Protein AF-A0A7K2P4Y0-F1 (afdb_monomer_lite)

Radius of gyration: 19.3 Å; chains: 1; bounding box: 64×28×34 Å

Secondary structure (DSSP, 8-state):
----HHHHTTTSTTS-EESHHHHH-TTT-SSEES-SS--HHHHHHHHHHHHHTTPPPPP-----TTTTT-PPP-S--PPPP-

Sequence (82 aa):
AVDRPADIAGQVAGLPAVGAGALLYPDTFPRAHEPEHVSAAALARLAAEKLAAGEELPAPRPLYLRRPDAQVPKNYKVVTPK

pLDDT: mean 88.85, std 10.26, range [59.22, 98.5]

Foldseek 3Di:
DDDDLVVCLVVCPPPEAEAPVLVVCCVSNVHYDDDNDDDPVVVVVVVVVCVVVVHDDDDPDDDPVPVVVDDDPPDDDDDDDD

Structure (mmCIF, N/CA/C/O backbone):
data_AF-A0A7K2P4Y0-F1
#
_entry.id   AF-A0A7K2P4Y0-F1
#
loop_
_atom_site.group_PDB
_atom_site.id
_atom_site.type_symbol
_atom_site.label_atom_id
_atom_site.label_alt_id
_atom_site.label_comp_id
_atom_site.label_asym_id
_atom_site.label_entity_id
_atom_site.label_seq_id
_atom_site.pdbx_PDB_ins_code
_atom_site.Cartn_x
_atom_site.Cartn_y
_atom_site.Cartn_z
_atom_site.occupancy
_atom_site.B_iso_or_equiv
_atom_site.auth_seq_id
_atom_site.auth_comp_id
_atom_site.auth_asym_id
_atom_site.auth_atom_id
_atom_site.pdbx_PDB_model_num
ATOM 1 N N . ALA A 1 1 ? 4.069 -15.149 -1.173 1.00 70.94 1 ALA A N 1
ATOM 2 C CA . ALA A 1 1 ? 5.348 -14.671 -1.724 1.00 70.94 1 ALA A CA 1
ATOM 3 C C . ALA A 1 1 ? 5.094 -13.312 -2.360 1.00 70.94 1 ALA A C 1
ATOM 5 O O . ALA A 1 1 ? 3.943 -13.035 -2.681 1.00 70.94 1 ALA A O 1
ATOM 6 N N . VAL A 1 2 ? 6.111 -12.457 -2.478 1.00 84.25 2 VAL A N 1
ATOM 7 C CA . VAL A 1 2 ? 6.030 -11.248 -3.312 1.00 84.25 2 VAL A CA 1
ATOM 8 C C . VAL A 1 2 ? 6.788 -11.558 -4.590 1.00 84.25 2 VAL A C 1
ATOM 10 O O . VAL A 1 2 ? 8.000 -11.767 -4.526 1.00 84.25 2 VAL A O 1
ATOM 13 N N . ASP A 1 3 ? 6.075 -11.610 -5.707 1.00 88.75 3 ASP A N 1
ATOM 14 C CA . ASP A 1 3 ? 6.648 -11.957 -7.006 1.00 88.75 3 ASP A CA 1
ATOM 15 C C . ASP A 1 3 ? 7.374 -10.764 -7.637 1.00 88.75 3 ASP A C 1
ATOM 17 O O . ASP A 1 3 ? 7.192 -9.607 -7.231 1.00 88.75 3 ASP A O 1
ATOM 21 N N . ARG A 1 4 ? 8.242 -11.036 -8.617 1.00 91.00 4 ARG A N 1
ATOM 22 C CA . ARG A 1 4 ? 8.896 -9.965 -9.376 1.00 91.00 4 ARG A CA 1
ATOM 23 C C . ARG A 1 4 ? 7.915 -9.409 -10.414 1.00 91.00 4 ARG A C 1
ATOM 25 O O . ARG A 1 4 ? 7.100 -10.166 -10.933 1.00 91.00 4 ARG A O 1
ATOM 32 N N . PRO A 1 5 ? 8.028 -8.125 -10.794 1.00 93.19 5 PRO A N 1
ATOM 33 C CA . PRO A 1 5 ? 7.154 -7.514 -11.801 1.00 93.19 5 PRO A CA 1
ATOM 34 C C . PRO A 1 5 ? 7.077 -8.315 -13.109 1.00 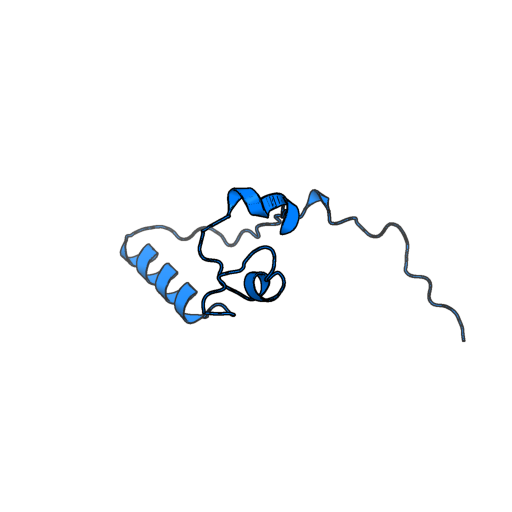93.19 5 PRO A C 1
ATOM 36 O O . PRO A 1 5 ? 5.988 -8.593 -13.601 1.00 93.19 5 PRO A O 1
ATOM 39 N N . ALA A 1 6 ? 8.226 -8.769 -13.620 1.00 93.50 6 ALA A N 1
ATOM 40 C CA . ALA A 1 6 ? 8.294 -9.561 -14.847 1.00 93.50 6 ALA A CA 1
ATOM 41 C C . ALA A 1 6 ? 7.526 -10.894 -14.754 1.00 93.50 6 ALA A C 1
ATOM 43 O O . ALA A 1 6 ? 6.976 -11.347 -15.754 1.00 93.50 6 ALA A O 1
ATOM 44 N N . ASP A 1 7 ? 7.439 -11.487 -13.560 1.00 94.69 7 ASP A N 1
ATOM 45 C CA . ASP A 1 7 ? 6.788 -12.783 -13.345 1.00 94.69 7 ASP A CA 1
ATOM 46 C C . ASP A 1 7 ? 5.249 -12.662 -13.356 1.00 94.69 7 ASP A C 1
ATOM 48 O O . ASP A 1 7 ? 4.553 -13.641 -13.625 1.00 94.69 7 ASP A O 1
ATOM 52 N N . ILE A 1 8 ? 4.705 -11.460 -13.112 1.00 93.50 8 ILE A N 1
ATOM 53 C CA . ILE A 1 8 ? 3.253 -11.201 -13.057 1.00 93.50 8 ILE A CA 1
ATOM 54 C C . ILE A 1 8 ? 2.717 -10.410 -14.254 1.00 93.50 8 ILE A C 1
ATOM 56 O O . ILE A 1 8 ? 1.505 -10.230 -14.363 1.00 93.50 8 ILE A O 1
ATOM 60 N N . ALA A 1 9 ? 3.583 -9.950 -15.163 1.00 93.88 9 ALA A N 1
ATOM 61 C CA . ALA A 1 9 ? 3.236 -9.026 -16.247 1.00 93.88 9 ALA A CA 1
ATOM 62 C C . ALA A 1 9 ? 2.014 -9.476 -17.068 1.00 93.88 9 ALA A C 1
ATOM 64 O O . ALA A 1 9 ? 1.110 -8.686 -17.327 1.00 93.88 9 ALA A O 1
ATOM 65 N N . GLY A 1 10 ? 1.943 -10.764 -17.422 1.00 94.88 10 GLY A N 1
ATOM 66 C CA . GLY A 1 10 ? 0.812 -11.320 -18.172 1.00 94.88 10 GLY A CA 1
ATOM 67 C C . GLY A 1 10 ? -0.493 -11.393 -17.371 1.00 94.88 10 GLY A C 1
ATOM 68 O O . GLY A 1 10 ? -1.567 -11.256 -17.946 1.00 94.88 10 GLY A O 1
ATOM 69 N N . GLN A 1 11 ? -0.415 -11.575 -16.050 1.00 94.31 11 GLN A N 1
ATOM 70 C CA . GLN A 1 11 ? -1.587 -11.700 -15.174 1.00 94.31 11 GLN A CA 1
ATOM 71 C C . GLN A 1 11 ? -2.282 -10.356 -14.951 1.00 94.31 11 GLN A C 1
ATOM 73 O O . GLN A 1 11 ? -3.499 -10.298 -14.798 1.00 94.31 11 GLN A O 1
ATOM 78 N N . VAL A 1 12 ? -1.497 -9.280 -14.920 1.00 92.94 12 VAL A N 1
ATOM 79 C CA . VAL A 1 12 ? -1.973 -7.919 -14.638 1.00 92.94 12 VAL A CA 1
ATOM 80 C C . VAL A 1 12 ? -2.031 -7.041 -15.888 1.00 92.94 12 VAL A C 1
ATOM 82 O O . VAL A 1 12 ? -2.319 -5.847 -15.798 1.00 92.94 12 VAL A O 1
ATOM 85 N N . ALA A 1 13 ? -1.776 -7.621 -17.063 1.00 92.56 13 ALA A N 1
ATOM 86 C CA . ALA A 1 13 ? -1.815 -6.915 -18.332 1.00 92.56 13 ALA A CA 1
ATOM 87 C C . ALA A 1 13 ? -3.173 -6.223 -18.521 1.00 92.56 13 ALA A C 1
ATOM 89 O O . ALA A 1 13 ? -4.232 -6.839 -18.437 1.00 92.56 13 ALA A O 1
ATOM 90 N N . GLY A 1 14 ? -3.149 -4.916 -18.783 1.00 90.12 14 GLY A N 1
ATOM 91 C CA . GLY A 1 14 ? -4.377 -4.150 -18.989 1.00 90.12 14 GLY A CA 1
ATOM 92 C C . GLY A 1 14 ? -5.098 -3.701 -17.707 1.00 90.12 14 GLY A C 1
ATOM 93 O O . GLY A 1 14 ? -6.116 -3.013 -17.815 1.00 90.12 14 GLY A O 1
ATOM 94 N N . LEU A 1 15 ? -4.576 -3.993 -16.516 1.00 93.06 15 LEU A N 1
ATOM 95 C CA . LEU A 1 15 ? -5.096 -3.440 -15.263 1.00 93.06 15 LEU A CA 1
ATOM 96 C C . LEU A 1 15 ? -4.416 -2.103 -14.914 1.00 93.06 15 LEU A C 1
ATOM 98 O O . LEU A 1 15 ? -3.275 -1.873 -15.323 1.00 93.06 15 LEU A O 1
ATOM 102 N N . PRO A 1 16 ? -5.101 -1.198 -14.190 1.00 92.62 16 PRO A N 1
ATOM 103 C CA . PRO A 1 16 ? -4.465 0.004 -13.664 1.00 92.62 16 PRO A CA 1
ATOM 104 C C . PRO A 1 16 ? -3.424 -0.366 -12.601 1.00 92.62 16 PRO A C 1
ATOM 106 O O . PRO A 1 16 ? -3.675 -1.219 -11.748 1.00 92.62 16 PRO A O 1
ATOM 109 N N . ALA A 1 17 ? -2.277 0.309 -12.623 1.00 95.00 17 ALA A N 1
ATOM 110 C CA . ALA A 1 17 ? -1.242 0.177 -11.603 1.00 95.00 17 ALA A CA 1
ATOM 111 C C . ALA A 1 17 ? -1.059 1.514 -10.876 1.00 95.00 17 ALA A C 1
ATOM 113 O O . ALA A 1 17 ? -0.965 2.550 -11.521 1.00 95.00 17 ALA A O 1
ATOM 114 N N . VAL A 1 18 ? -1.014 1.504 -9.544 1.00 96.25 18 VAL A N 1
ATOM 115 C CA . VAL A 1 18 ? -0.907 2.710 -8.701 1.00 96.25 18 VAL A CA 1
ATOM 116 C C . VAL A 1 18 ? 0.293 2.568 -7.768 1.00 96.25 18 VAL A C 1
ATOM 118 O O . VAL A 1 18 ? 0.577 1.472 -7.278 1.00 96.25 18 VAL A O 1
ATOM 121 N N . GLY A 1 19 ? 0.970 3.679 -7.488 1.00 95.44 19 GLY A N 1
ATOM 122 C CA . GLY A 1 19 ? 2.055 3.751 -6.514 1.00 95.44 19 GLY A CA 1
ATOM 123 C C . GLY A 1 19 ? 3.461 3.607 -7.103 1.00 95.44 19 GLY A C 1
ATOM 124 O O . GLY A 1 19 ? 3.641 3.278 -8.275 1.00 95.44 19 GLY A O 1
ATOM 125 N N . ALA A 1 20 ? 4.475 3.814 -6.260 1.00 95.38 20 ALA A N 1
ATOM 126 C CA . ALA A 1 20 ? 5.888 3.846 -6.665 1.00 95.38 20 ALA A CA 1
ATOM 127 C C . ALA A 1 20 ? 6.355 2.620 -7.479 1.00 95.38 20 ALA A C 1
ATOM 129 O O . ALA A 1 20 ? 7.172 2.750 -8.384 1.00 95.38 20 ALA A O 1
ATOM 130 N N . GLY A 1 21 ? 5.817 1.424 -7.209 1.00 93.56 21 GLY A N 1
ATOM 131 C CA . GLY A 1 21 ? 6.143 0.221 -7.984 1.00 93.56 21 GLY A CA 1
ATOM 132 C C . GLY A 1 21 ? 5.751 0.322 -9.464 1.00 93.56 21 GLY A C 1
ATOM 133 O O . GLY A 1 21 ? 6.497 -0.145 -10.319 1.00 93.56 21 GLY A O 1
ATOM 134 N N . ALA A 1 22 ? 4.629 0.974 -9.779 1.00 95.00 22 ALA A N 1
ATOM 135 C CA . ALA A 1 22 ? 4.208 1.195 -11.161 1.00 95.00 22 ALA A CA 1
ATOM 136 C C . ALA A 1 22 ? 5.189 2.119 -11.903 1.00 95.00 22 ALA A C 1
ATOM 138 O O . ALA A 1 22 ? 5.533 1.857 -13.051 1.00 95.00 22 ALA A O 1
ATOM 139 N N . LEU A 1 23 ? 5.692 3.152 -11.217 1.00 95.06 23 LEU A N 1
ATOM 140 C CA . LEU A 1 23 ? 6.671 4.096 -11.765 1.00 95.06 23 LEU A CA 1
ATOM 141 C C . LEU A 1 23 ? 8.064 3.471 -11.937 1.00 95.06 23 LEU A C 1
ATOM 143 O O . LEU A 1 23 ? 8.781 3.816 -12.872 1.00 95.06 23 LEU A O 1
ATOM 147 N N . LEU A 1 24 ? 8.449 2.543 -11.055 1.00 96.19 24 LEU A N 1
ATOM 148 C CA . LEU A 1 24 ? 9.748 1.860 -11.103 1.00 96.19 24 LEU A CA 1
ATOM 149 C C . LEU A 1 24 ? 9.856 0.818 -12.225 1.00 96.19 24 LEU A C 1
ATOM 151 O O . LEU A 1 24 ? 10.966 0.523 -12.665 1.00 96.19 24 LEU A O 1
ATOM 155 N N . TYR A 1 25 ? 8.735 0.247 -12.673 1.00 95.25 25 TYR A N 1
ATOM 156 C CA . TYR A 1 25 ? 8.712 -0.819 -13.682 1.00 95.25 25 TYR A CA 1
ATOM 157 C C . TYR A 1 25 ? 7.776 -0.476 -14.855 1.00 95.25 25 TYR A C 1
ATOM 159 O O . TYR A 1 25 ? 6.805 -1.202 -15.091 1.00 95.25 25 TYR A O 1
ATOM 167 N N . PRO A 1 26 ? 8.056 0.601 -15.613 1.00 92.81 26 PRO A N 1
ATOM 168 C CA . PRO A 1 26 ? 7.162 1.101 -16.661 1.00 92.81 26 PRO A CA 1
ATOM 169 C C . PRO A 1 26 ? 6.949 0.102 -17.807 1.00 92.81 26 PRO A C 1
ATOM 171 O O . PRO A 1 26 ? 5.867 0.060 -18.383 1.00 92.81 26 PRO A O 1
ATOM 174 N N . ASP A 1 27 ? 7.928 -0.763 -18.088 1.00 91.75 27 ASP A N 1
ATOM 175 C CA . ASP A 1 27 ? 7.794 -1.814 -19.107 1.00 91.75 27 ASP A CA 1
ATOM 176 C C . ASP A 1 27 ? 6.763 -2.884 -18.710 1.00 91.75 27 ASP A C 1
ATOM 178 O O . ASP A 1 27 ? 6.120 -3.491 -19.562 1.00 91.75 27 ASP A O 1
ATOM 182 N N . THR A 1 28 ? 6.596 -3.125 -17.404 1.00 94.56 28 THR A N 1
ATOM 183 C CA . THR A 1 28 ? 5.593 -4.060 -16.866 1.00 94.56 28 THR A CA 1
ATOM 184 C C . THR A 1 28 ? 4.251 -3.366 -16.631 1.00 94.56 28 THR A C 1
ATOM 186 O O . THR A 1 28 ? 3.196 -3.947 -16.885 1.00 94.56 28 THR A O 1
ATOM 189 N N . PHE A 1 29 ? 4.282 -2.119 -16.157 1.00 94.50 29 PHE A N 1
ATOM 190 C CA . PHE A 1 29 ? 3.109 -1.327 -15.795 1.00 94.50 29 PHE A CA 1
ATOM 191 C C . PHE A 1 29 ? 3.027 -0.047 -16.645 1.00 94.50 29 PHE A C 1
ATOM 193 O O . PHE A 1 29 ? 3.206 1.055 -16.126 1.00 94.50 29 PHE A O 1
ATOM 200 N N . PRO A 1 30 ? 2.704 -0.144 -17.948 1.00 91.88 30 PRO A N 1
ATOM 201 C CA . PRO A 1 30 ? 2.761 1.001 -18.864 1.00 91.88 30 PRO A CA 1
ATOM 202 C C . PRO A 1 30 ? 1.690 2.068 -18.591 1.00 91.88 30 PRO A C 1
ATOM 204 O O . PRO A 1 30 ? 1.736 3.158 -19.155 1.00 91.88 30 PRO A O 1
ATOM 207 N N . ARG A 1 31 ? 0.698 1.760 -17.747 1.00 91.38 31 ARG A N 1
ATOM 208 C CA . ARG A 1 31 ? -0.368 2.679 -17.330 1.00 91.38 31 ARG A CA 1
ATOM 209 C C . ARG A 1 31 ? -0.336 2.872 -15.819 1.00 91.38 31 ARG A C 1
ATOM 211 O O . ARG A 1 31 ? -1.177 2.338 -15.095 1.00 91.38 31 ARG A O 1
ATOM 218 N N . ALA A 1 32 ? 0.674 3.605 -15.362 1.00 93.38 32 ALA A N 1
ATOM 219 C CA . ALA A 1 32 ? 0.750 4.062 -13.984 1.00 93.38 32 ALA A CA 1
ATOM 220 C C . ALA A 1 32 ? -0.301 5.155 -13.718 1.00 93.38 32 ALA A C 1
ATOM 222 O O . ALA A 1 32 ? -0.552 6.020 -14.557 1.00 93.38 32 ALA A O 1
ATOM 223 N N . HIS A 1 33 ? -0.907 5.100 -12.540 1.00 94.50 33 HIS A N 1
ATOM 224 C CA . HIS A 1 33 ? -1.941 6.006 -12.069 1.00 94.50 33 HIS A CA 1
ATOM 225 C C . HIS A 1 33 ? -1.543 6.614 -10.722 1.00 94.50 33 HIS A C 1
ATOM 227 O O . HIS A 1 33 ? -0.874 5.982 -9.902 1.00 94.50 33 HIS A O 1
ATOM 233 N N . GLU A 1 34 ? -2.018 7.833 -10.483 1.00 93.31 34 GLU A N 1
ATOM 234 C CA . GLU A 1 34 ? -1.930 8.492 -9.182 1.00 93.31 34 GLU A CA 1
ATOM 235 C C . GLU A 1 34 ? -2.835 7.808 -8.137 1.00 93.31 34 GLU A C 1
ATOM 237 O O . GLU A 1 34 ? -3.883 7.255 -8.494 1.00 93.31 34 GLU A O 1
ATOM 242 N N . PRO A 1 35 ? -2.496 7.889 -6.836 1.00 94.12 35 PRO A N 1
ATOM 243 C CA . PRO A 1 35 ? -1.323 8.561 -6.269 1.00 94.12 35 PRO A CA 1
ATOM 244 C C . PRO A 1 35 ? -0.059 7.684 -6.227 1.00 94.12 35 PRO A C 1
ATOM 246 O O . PRO A 1 35 ? -0.140 6.468 -6.051 1.00 94.12 35 PRO A O 1
ATOM 249 N N . GLU A 1 36 ? 1.127 8.298 -6.270 1.00 95.25 36 GLU A N 1
ATOM 250 C CA . GLU A 1 36 ? 2.389 7.576 -6.008 1.00 95.25 36 GLU A CA 1
ATOM 251 C C . GLU A 1 36 ? 2.480 7.042 -4.560 1.00 95.25 36 GLU A C 1
ATOM 253 O O . GLU A 1 36 ? 3.029 5.962 -4.296 1.00 95.25 36 GLU A O 1
ATOM 258 N N . HIS A 1 37 ? 1.935 7.794 -3.603 1.00 94.25 37 HIS A N 1
ATOM 259 C CA . HIS A 1 37 ? 2.003 7.485 -2.178 1.00 94.25 37 HIS A CA 1
ATOM 260 C C . HIS A 1 37 ? 0.620 7.424 -1.540 1.00 94.25 37 HIS A C 1
ATOM 262 O O . HIS A 1 37 ? -0.300 8.165 -1.888 1.00 94.25 37 HIS A O 1
ATOM 268 N N . VAL A 1 38 ? 0.480 6.543 -0.552 1.00 91.94 38 VAL A N 1
ATOM 269 C CA . VAL A 1 38 ? -0.771 6.394 0.190 1.00 91.94 38 VAL A CA 1
ATOM 270 C C . VAL A 1 38 ? -1.011 7.596 1.103 1.00 91.94 38 VAL A C 1
ATOM 272 O O . VAL A 1 38 ? -0.115 8.057 1.809 1.00 91.94 38 VAL A O 1
ATOM 275 N N . SER A 1 39 ? -2.250 8.087 1.129 1.00 94.38 39 SER A N 1
ATOM 276 C CA . SER A 1 39 ? -2.669 9.105 2.093 1.00 94.38 39 SER A CA 1
ATOM 277 C C . SER A 1 39 ? -2.996 8.465 3.440 1.00 94.38 39 SER A C 1
ATOM 279 O O . SER A 1 39 ? -3.795 7.530 3.507 1.00 94.38 39 SER A O 1
ATOM 281 N N . ALA A 1 40 ? -2.476 9.027 4.534 1.00 95.25 40 ALA A N 1
ATOM 282 C CA . ALA A 1 40 ? -2.876 8.628 5.886 1.00 95.25 40 ALA A CA 1
ATOM 283 C C . ALA A 1 40 ? -4.392 8.798 6.116 1.00 95.25 40 ALA A C 1
ATOM 285 O O . ALA A 1 40 ? -5.022 7.979 6.785 1.00 95.25 40 ALA A O 1
ATOM 286 N N . ALA A 1 41 ? -5.004 9.813 5.497 1.00 97.19 41 ALA A N 1
ATOM 287 C CA . ALA A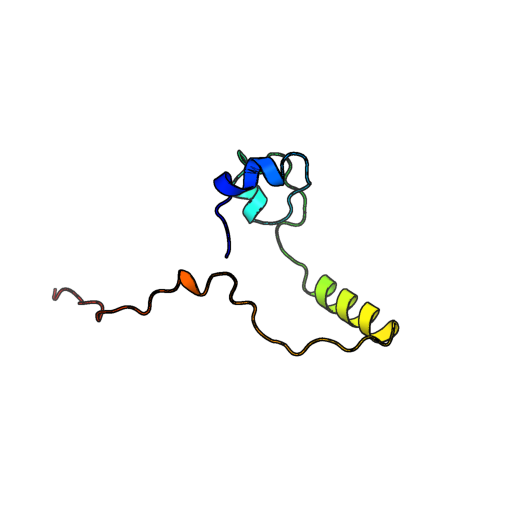 1 41 ? -6.442 10.050 5.593 1.00 97.19 41 ALA A CA 1
ATOM 288 C C . ALA A 1 41 ? -7.274 8.939 4.928 1.00 97.19 41 ALA A C 1
ATOM 290 O O . ALA A 1 41 ? -8.403 8.697 5.347 1.00 97.19 41 ALA A O 1
ATOM 291 N N . ALA A 1 42 ? -6.733 8.238 3.923 1.00 95.50 42 ALA A N 1
ATOM 292 C CA . ALA A 1 42 ? -7.428 7.117 3.291 1.00 95.50 42 ALA A CA 1
ATOM 293 C C . ALA A 1 42 ? -7.603 5.940 4.265 1.00 95.50 42 ALA A C 1
ATOM 295 O O . ALA A 1 42 ? -8.683 5.358 4.327 1.00 95.50 42 ALA A O 1
ATOM 296 N N . LEU A 1 43 ? -6.582 5.645 5.079 1.00 93.56 43 LEU A N 1
ATOM 297 C CA . LEU A 1 43 ? -6.669 4.616 6.122 1.00 93.56 43 LEU A CA 1
ATOM 298 C C . LEU A 1 43 ? -7.686 4.993 7.205 1.00 93.56 43 LEU A C 1
ATOM 300 O O . LEU A 1 43 ? -8.491 4.155 7.605 1.00 93.56 43 LEU A O 1
ATOM 304 N N . ALA A 1 44 ? -7.687 6.256 7.643 1.00 96.44 44 ALA A N 1
ATOM 305 C CA . ALA A 1 44 ? -8.654 6.745 8.626 1.00 96.44 44 ALA A CA 1
ATOM 306 C C . ALA A 1 44 ? -10.097 6.654 8.105 1.00 96.44 44 ALA A C 1
ATOM 308 O O . ALA A 1 44 ? -10.989 6.219 8.832 1.00 96.44 44 ALA A O 1
ATOM 309 N N . ARG A 1 45 ? -10.319 7.013 6.834 1.00 97.69 45 ARG A N 1
ATOM 310 C CA . ARG A 1 45 ? -11.637 6.925 6.193 1.00 97.69 45 ARG A CA 1
ATOM 311 C C . ARG A 1 45 ? -12.129 5.483 6.104 1.00 97.69 45 ARG A C 1
ATOM 313 O O . ARG A 1 45 ? -13.245 5.212 6.527 1.00 97.69 45 ARG A O 1
ATOM 320 N N . LEU A 1 46 ? -11.274 4.565 5.649 1.00 95.94 46 LEU A N 1
ATOM 321 C CA . LEU A 1 46 ? -11.604 3.140 5.577 1.00 95.94 46 LEU A CA 1
ATOM 322 C C . LEU A 1 46 ? -11.978 2.569 6.955 1.00 95.94 46 LEU A C 1
ATOM 324 O O . LEU A 1 46 ? -12.930 1.802 7.073 1.00 95.94 46 LEU A O 1
ATOM 328 N N . ALA A 1 47 ? -11.241 2.944 8.004 1.00 96.38 47 ALA A N 1
ATOM 329 C CA . ALA A 1 47 ? -11.554 2.522 9.365 1.00 96.38 47 ALA A CA 1
ATOM 330 C C . ALA A 1 47 ? -12.911 3.072 9.834 1.00 96.38 47 ALA A C 1
ATOM 332 O O . ALA A 1 47 ? -13.712 2.322 10.386 1.00 96.38 47 ALA A O 1
ATOM 333 N N . ALA A 1 48 ? -13.187 4.355 9.579 1.00 98.12 48 ALA A N 1
ATOM 334 C CA . ALA A 1 48 ? -14.457 4.980 9.936 1.00 98.12 48 ALA A CA 1
ATOM 335 C C . ALA A 1 48 ? -15.651 4.328 9.216 1.00 98.12 48 ALA A C 1
ATOM 337 O O . ALA A 1 48 ? -16.662 4.053 9.857 1.00 98.12 48 ALA A O 1
ATOM 338 N N . GLU A 1 49 ? -15.521 4.032 7.920 1.00 98.38 49 GLU A N 1
ATOM 339 C C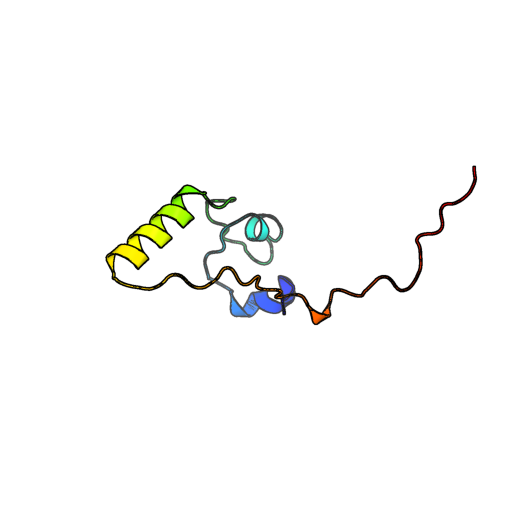A . GLU A 1 49 ? -16.551 3.344 7.127 1.00 98.38 49 GLU A CA 1
ATOM 340 C C . GLU A 1 49 ? -16.869 1.952 7.690 1.00 98.38 49 GLU A C 1
ATOM 342 O O . GLU A 1 49 ? -18.035 1.621 7.899 1.00 98.38 49 GLU A O 1
ATOM 347 N N . LYS A 1 50 ? -15.838 1.162 8.011 1.00 98.12 50 LYS A N 1
ATOM 348 C CA . LYS A 1 50 ? -16.002 -0.178 8.597 1.00 98.12 50 LYS A CA 1
ATOM 349 C C . LYS A 1 50 ? -16.678 -0.141 9.965 1.00 98.12 50 LYS A C 1
ATOM 351 O O . LYS A 1 50 ? -17.625 -0.884 10.205 1.00 98.12 50 LYS A O 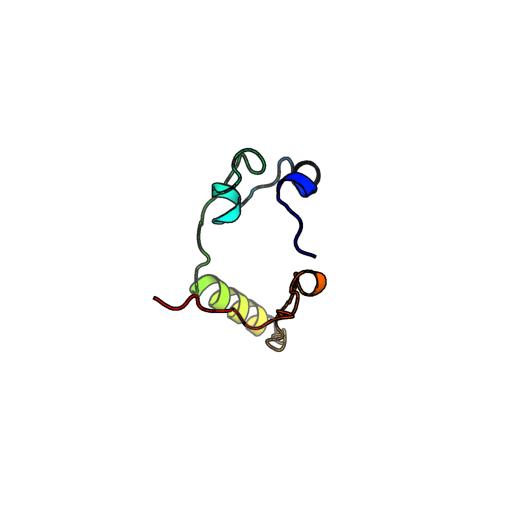1
ATOM 356 N N . LEU A 1 51 ? -16.229 0.757 10.841 1.00 98.06 51 LEU A N 1
ATOM 357 C CA . LEU A 1 51 ? -16.828 0.930 12.165 1.00 98.06 51 LEU A CA 1
ATOM 358 C C . LEU A 1 51 ? -18.293 1.378 12.063 1.00 98.06 51 LEU A C 1
ATOM 360 O O . LEU A 1 51 ? -19.136 0.880 12.805 1.00 98.06 51 LEU A O 1
ATOM 364 N N . ALA A 1 52 ? -18.616 2.272 11.123 1.00 98.50 52 ALA A N 1
ATOM 365 C CA . ALA A 1 52 ? -19.989 2.712 10.877 1.00 98.50 52 ALA A CA 1
ATOM 366 C C . ALA A 1 52 ? -20.891 1.583 10.346 1.00 98.50 52 ALA A C 1
ATOM 368 O O . ALA A 1 52 ? -22.081 1.559 10.653 1.00 98.50 52 ALA A O 1
ATOM 369 N N . ALA A 1 53 ? -20.329 0.629 9.600 1.00 98.38 53 ALA A N 1
ATOM 370 C CA . ALA A 1 53 ? -21.019 -0.582 9.156 1.00 98.38 53 ALA A CA 1
ATOM 371 C C . ALA A 1 53 ? -21.170 -1.653 10.260 1.00 98.38 53 ALA A C 1
ATOM 373 O O . ALA A 1 53 ? -21.752 -2.708 10.011 1.00 98.38 53 ALA A O 1
ATOM 374 N N . GLY A 1 54 ? -20.661 -1.404 11.474 1.00 98.19 54 GLY A N 1
ATOM 375 C CA . GLY A 1 54 ? -20.673 -2.368 12.577 1.00 98.19 54 GLY A CA 1
ATOM 376 C C . GLY A 1 54 ? -19.637 -3.488 12.433 1.00 98.19 54 GLY A C 1
ATOM 377 O O . GLY A 1 54 ? -19.726 -4.494 13.136 1.00 98.19 54 GLY A O 1
ATOM 378 N N . GLU A 1 55 ? -18.664 -3.335 11.531 1.00 98.25 55 GLU A N 1
ATOM 379 C CA . GLU A 1 55 ? -17.570 -4.289 11.365 1.00 98.25 55 GLU A CA 1
ATOM 380 C C . GLU A 1 55 ? -16.494 -4.094 12.440 1.00 98.25 55 GLU A C 1
ATOM 382 O O . GLU A 1 55 ? -16.106 -2.973 12.779 1.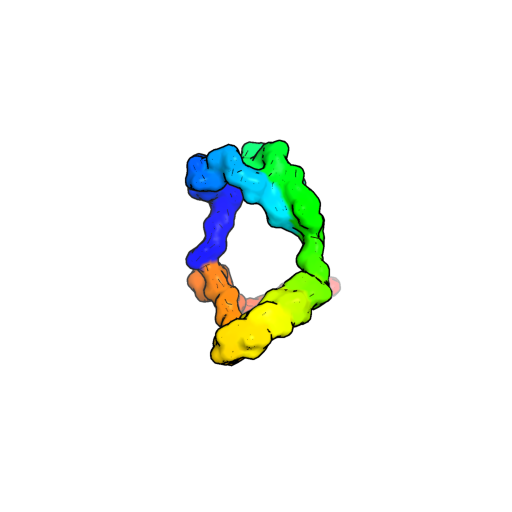00 98.25 55 GLU A O 1
ATOM 387 N N . GLU A 1 56 ? -15.938 -5.203 12.924 1.00 96.25 56 GLU A N 1
ATOM 388 C CA . GLU A 1 56 ? -14.764 -5.181 13.790 1.00 96.25 56 GLU A CA 1
ATOM 389 C C . GLU A 1 56 ? -13.482 -5.020 12.957 1.00 96.25 56 GLU A C 1
ATOM 391 O O . GLU A 1 56 ? -13.287 -5.676 11.928 1.00 96.25 56 GLU A O 1
ATOM 396 N N . LEU A 1 57 ? -12.575 -4.146 13.403 1.00 94.88 57 LEU A N 1
ATOM 397 C CA . LEU A 1 57 ? -11.271 -3.988 12.764 1.00 94.88 57 LEU A CA 1
ATOM 398 C C . LEU A 1 57 ? -10.350 -5.155 13.151 1.00 94.88 57 LEU A C 1
ATOM 400 O O . LEU A 1 57 ? -10.266 -5.511 14.326 1.00 94.88 57 LEU A O 1
ATOM 404 N N . PRO A 1 58 ? -9.606 -5.742 12.197 1.00 91.69 58 PRO A N 1
ATOM 405 C CA . PRO A 1 58 ? -8.709 -6.845 12.504 1.00 91.69 58 PRO A CA 1
ATOM 406 C C . PRO A 1 58 ? -7.564 -6.389 13.416 1.00 91.69 58 PRO A C 1
ATOM 408 O O . PRO A 1 58 ? -7.060 -5.271 13.303 1.00 91.69 58 PRO A O 1
ATOM 411 N N . ALA A 1 59 ? -7.077 -7.300 14.263 1.00 94.31 59 ALA A N 1
ATOM 412 C CA . ALA A 1 59 ? -5.853 -7.073 15.026 1.00 94.31 59 ALA A CA 1
ATOM 413 C C . ALA A 1 59 ? -4.673 -6.728 14.086 1.00 94.31 59 ALA A C 1
ATOM 415 O O . ALA A 1 59 ? -4.567 -7.328 13.007 1.00 94.31 59 ALA A O 1
ATOM 416 N N . PRO A 1 60 ? -3.751 -5.829 14.489 1.00 91.62 60 PRO A N 1
ATOM 417 C CA . PRO A 1 60 ? -2.641 -5.364 13.656 1.00 91.62 60 PRO A CA 1
ATOM 418 C C . PRO A 1 60 ? -1.548 -6.437 13.530 1.00 91.62 60 PRO A C 1
ATOM 420 O O . PRO A 1 60 ? -0.460 -6.338 14.096 1.00 91.62 60 PRO A O 1
ATOM 423 N N . ARG A 1 61 ? -1.847 -7.508 12.792 1.00 91.19 61 ARG A N 1
ATOM 424 C CA . ARG A 1 61 ? -0.923 -8.611 12.519 1.00 91.19 61 ARG A CA 1
ATOM 425 C C . ARG A 1 61 ? -0.136 -8.303 11.244 1.00 91.19 61 ARG A C 1
ATOM 427 O O . ARG A 1 61 ? -0.753 -8.190 10.185 1.00 91.19 61 ARG A O 1
ATOM 434 N N . PRO A 1 62 ? 1.202 -8.190 11.298 1.00 88.19 62 PRO A N 1
ATOM 435 C CA . PRO A 1 62 ? 1.967 -7.868 10.103 1.00 88.19 62 PRO A CA 1
ATOM 436 C C . PRO A 1 62 ? 1.899 -8.998 9.066 1.00 88.19 62 PRO A C 1
ATOM 438 O O . PRO A 1 62 ? 2.055 -10.178 9.395 1.00 88.19 62 PRO A O 1
ATOM 441 N N . LEU A 1 63 ? 1.721 -8.628 7.796 1.00 87.00 63 LEU A N 1
ATOM 442 C CA . LEU A 1 63 ? 1.736 -9.552 6.664 1.00 87.00 63 LEU A CA 1
ATOM 443 C C . LEU A 1 63 ? 3.157 -9.675 6.118 1.00 87.00 63 LEU A C 1
ATOM 445 O O . LEU A 1 63 ? 3.607 -8.893 5.284 1.00 87.00 63 LEU A O 1
ATOM 449 N N . TYR A 1 64 ? 3.885 -10.682 6.586 1.00 84.38 64 TYR A N 1
ATOM 450 C CA . TYR A 1 64 ? 5.231 -10.959 6.097 1.00 84.38 64 TYR A CA 1
ATOM 451 C C . TYR A 1 64 ? 5.195 -11.743 4.781 1.00 84.38 64 TYR A C 1
ATOM 453 O O . TYR A 1 64 ? 5.530 -12.926 4.731 1.00 84.38 64 TYR A O 1
ATOM 461 N N . LEU A 1 65 ? 4.801 -11.078 3.697 1.00 83.00 65 LEU A N 1
ATOM 462 C CA . LEU A 1 65 ? 4.600 -11.695 2.377 1.00 83.00 65 LEU A CA 1
ATOM 463 C C . LEU A 1 65 ? 5.879 -12.313 1.774 1.00 83.00 65 LEU A C 1
ATOM 465 O O . LEU A 1 65 ? 5.802 -13.171 0.892 1.00 83.00 65 LEU A O 1
ATOM 469 N N . ARG A 1 66 ? 7.039 -11.894 2.289 1.00 79.38 66 ARG A N 1
ATOM 470 C CA . ARG A 1 66 ? 8.393 -12.290 1.891 1.00 79.38 66 ARG A CA 1
ATOM 471 C C . ARG A 1 66 ? 9.075 -13.298 2.825 1.00 79.38 66 ARG A C 1
ATOM 473 O O . ARG A 1 66 ? 10.184 -13.715 2.565 1.00 79.38 66 ARG A O 1
ATOM 480 N N . ARG A 1 67 ? 8.429 -13.779 3.891 1.00 65.62 67 ARG A N 1
ATOM 481 C CA . ARG A 1 67 ? 9.103 -14.589 4.932 1.00 65.62 67 ARG A CA 1
ATOM 482 C C . ARG A 1 67 ? 9.922 -15.835 4.505 1.00 65.62 67 ARG A C 1
ATOM 484 O O . ARG A 1 67 ? 10.740 -16.223 5.332 1.00 65.62 67 ARG A O 1
ATOM 491 N N . PRO A 1 68 ? 9.799 -16.463 3.313 1.00 62.62 68 PRO A N 1
ATOM 492 C CA . PRO A 1 68 ? 10.792 -17.459 2.887 1.00 62.62 68 PRO A CA 1
ATOM 493 C C . PRO A 1 68 ? 12.098 -16.883 2.290 1.00 62.62 68 PRO A C 1
ATOM 495 O O . PRO A 1 68 ? 13.063 -17.633 2.174 1.00 62.62 68 PRO A O 1
ATOM 498 N N . ASP A 1 69 ? 12.169 -15.597 1.916 1.00 62.91 69 ASP A N 1
ATOM 499 C CA . ASP A 1 69 ? 13.356 -14.970 1.294 1.00 62.91 69 ASP A CA 1
ATOM 500 C C . ASP A 1 69 ? 14.296 -14.265 2.296 1.00 62.91 69 ASP A C 1
ATOM 502 O O . ASP A 1 69 ? 15.465 -14.009 1.995 1.00 62.91 69 ASP A O 1
ATOM 506 N N . ALA A 1 70 ? 13.813 -14.004 3.514 1.00 64.12 70 ALA A N 1
ATOM 507 C CA . ALA A 1 70 ? 14.579 -13.387 4.585 1.00 64.12 70 ALA A CA 1
ATOM 508 C C . ALA A 1 70 ? 15.516 -14.422 5.232 1.00 64.12 70 ALA A C 1
ATOM 510 O O . ALA A 1 70 ? 15.165 -15.080 6.212 1.00 64.12 70 ALA A O 1
ATOM 511 N N . GLN A 1 71 ? 16.723 -14.583 4.683 1.00 68.94 71 GLN A N 1
ATOM 512 C CA . GLN A 1 71 ? 17.762 -15.395 5.320 1.00 68.94 71 GLN A CA 1
ATOM 513 C C . GLN A 1 71 ? 18.329 -14.678 6.548 1.00 68.94 71 GLN A C 1
ATOM 515 O O . GLN A 1 71 ? 18.815 -13.551 6.456 1.00 68.94 71 GLN A O 1
ATOM 520 N N . VAL A 1 72 ? 18.328 -15.364 7.694 1.00 67.44 72 VAL A N 1
ATOM 521 C CA . VAL A 1 72 ? 19.098 -14.931 8.866 1.00 67.44 72 VAL A CA 1
ATOM 522 C C . VAL A 1 72 ? 20.580 -14.896 8.466 1.00 67.44 72 VAL A C 1
ATOM 524 O O . VAL A 1 72 ? 21.085 -15.914 7.976 1.00 67.44 72 VAL A O 1
ATOM 527 N N . PRO A 1 73 ? 21.290 -13.762 8.635 1.00 71.19 73 PRO A N 1
ATOM 528 C CA . PRO A 1 73 ? 22.710 -13.677 8.321 1.00 71.19 73 PRO A CA 1
ATOM 529 C C . PRO A 1 73 ? 23.480 -14.762 9.074 1.00 71.19 73 PRO A C 1
ATOM 531 O O . PRO A 1 73 ? 23.451 -14.813 10.301 1.00 71.19 73 PRO A O 1
ATOM 534 N N . LYS A 1 74 ? 24.153 -15.653 8.340 1.00 73.44 74 LYS A N 1
ATOM 535 C CA . LYS A 1 74 ? 24.870 -16.787 8.944 1.00 73.44 74 LYS A CA 1
ATOM 536 C C . LYS A 1 74 ? 26.181 -16.381 9.624 1.00 73.44 74 LYS A C 1
ATOM 538 O O . LYS A 1 74 ? 26.630 -17.088 10.513 1.00 73.44 74 LYS A O 1
ATOM 543 N N . ASN A 1 75 ? 26.775 -15.254 9.224 1.00 75.81 75 ASN A N 1
ATOM 544 C CA . ASN A 1 75 ? 28.081 -14.794 9.696 1.00 75.81 75 ASN A CA 1
ATOM 545 C C . ASN A 1 75 ? 28.033 -13.319 10.114 1.00 75.81 75 ASN A C 1
ATOM 547 O O . ASN A 1 75 ? 27.302 -12.520 9.524 1.00 75.81 75 ASN A O 1
ATOM 551 N N . TYR A 1 76 ? 28.870 -12.946 11.085 1.00 75.62 76 TYR A N 1
ATOM 552 C CA . TYR A 1 76 ? 29.144 -11.542 11.389 1.00 75.62 76 TYR A CA 1
ATOM 553 C C . TYR A 1 76 ? 29.811 -10.853 10.193 1.00 75.62 76 TYR A C 1
ATOM 555 O O . TYR A 1 76 ? 30.686 -11.423 9.537 1.00 75.62 76 TYR A O 1
ATOM 563 N N . LYS A 1 77 ? 29.420 -9.601 9.927 1.00 72.06 77 LYS A N 1
ATOM 564 C CA . LYS A 1 77 ? 30.104 -8.755 8.944 1.00 72.06 77 LYS A CA 1
ATOM 565 C C . LYS A 1 77 ? 31.511 -8.451 9.463 1.00 72.06 77 LYS A C 1
ATOM 567 O O . LYS A 1 77 ? 31.662 -7.707 10.427 1.00 72.06 77 LYS A O 1
ATOM 572 N N . VAL A 1 78 ? 32.527 -9.029 8.827 1.00 80.00 78 VAL A N 1
ATOM 573 C CA . VAL A 1 78 ? 33.931 -8.734 9.131 1.00 80.00 78 VAL A CA 1
ATOM 574 C C . VAL A 1 78 ? 34.239 -7.317 8.646 1.00 80.00 78 VAL A C 1
ATOM 576 O O . VAL A 1 78 ? 33.938 -6.968 7.504 1.00 80.00 78 VAL A O 1
ATOM 579 N N . VAL A 1 79 ? 34.800 -6.488 9.524 1.00 80.00 79 VAL A N 1
ATOM 580 C CA . VAL A 1 79 ? 35.276 -5.142 9.186 1.00 80.00 79 VAL A CA 1
ATOM 581 C C . VAL A 1 79 ? 36.770 -5.243 8.888 1.00 80.00 79 VAL A C 1
ATOM 583 O O . VAL A 1 79 ? 37.520 -5.749 9.720 1.00 80.00 79 VAL A O 1
ATOM 586 N N . THR A 1 80 ? 37.207 -4.792 7.713 1.00 77.19 80 THR A N 1
ATOM 587 C CA . THR A 1 80 ? 38.633 -4.768 7.354 1.00 77.19 80 THR A CA 1
ATOM 588 C C . THR A 1 80 ? 39.371 -3.741 8.227 1.00 77.19 80 THR A C 1
ATOM 590 O O . THR A 1 80 ? 38.916 -2.594 8.291 1.00 77.19 80 THR A O 1
ATOM 593 N N . PRO A 1 81 ? 40.480 -4.101 8.902 1.00 74.25 81 PRO A N 1
ATOM 594 C CA . PRO A 1 81 ? 41.329 -3.128 9.591 1.00 74.25 81 PRO A CA 1
ATOM 595 C C . PRO A 1 81 ? 41.940 -2.129 8.594 1.00 74.25 81 PRO A C 1
ATOM 597 O O . PRO A 1 81 ? 42.174 -2.491 7.441 1.00 74.25 81 PRO A O 1
ATOM 600 N N . LYS A 1 82 ? 42.158 -0.885 9.042 1.00 59.22 82 LYS A N 1
ATOM 601 C CA . LYS A 1 82 ? 42.850 0.162 8.269 1.00 59.22 82 LYS A CA 1
ATOM 602 C C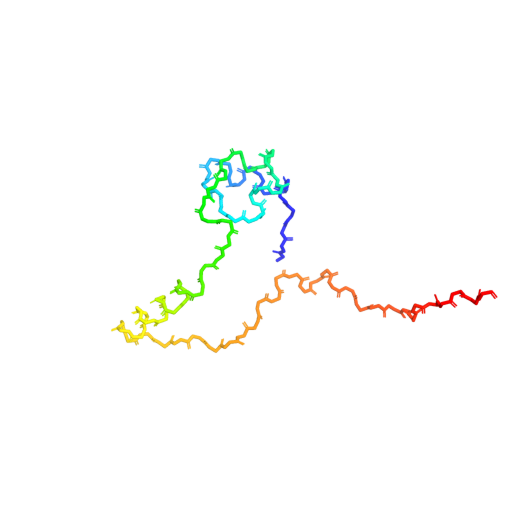 . LYS A 1 82 ? 44.316 -0.179 8.037 1.00 59.22 82 LYS A C 1
ATOM 604 O O . LYS A 1 82 ? 44.932 -0.717 8.983 1.00 59.22 82 LYS A O 1
#